Protein AF-A0A933IIB4-F1 (afdb_monomer)

pLDDT: mean 74.16, std 15.96, range [43.62, 94.81]

Mean predicted aligned error: 13.59 Å

Solvent-accessible surface area (backbone atoms only — not comparable to full-atom values): 7398 Å² total; per-residue (Å²): 136,92,83,89,85,86,82,79,90,65,78,84,77,81,70,75,68,77,77,69,81,77,77,74,89,88,69,86,73,44,77,49,60,80,72,50,48,71,99,80,39,48,73,71,84,98,60,88,82,67,68,47,79,51,82,82,72,59,94,83,50,94,65,76,81,86,76,86,88,85,85,79,89,74,71,85,87,56,69,73,90,72,69,76,87,88,82,84,85,80,82,76,70,80,80,128

Foldseek 3Di:
DDDDDDPPPDPPPPPPVPPPVDDDDPDDWDKDWQQADDPVRPDDPPDDIDMDIDDDDDPPHPDDDPDDDDDDDDDPPDDPVPDDDDDDDDPPPPDD

Secondary structure (DSSP, 8-state):
----------------------PPP-S--EEEE---BTTTTB--TT----EEEE----TT-SS------------TTS-GGG----------PPP-

Sequence (96 aa):
MFRESSESDFPIQDSTSYSGVGVTSCDPNDKAGHAGVGEKHWVLPDRSFPYIIYFENLGTATAAAQEIKITDQLDANLDWTSLEFKVVISILLPFV

Nearest PDB structures (foldseek):
  3jb9-assembly1_M  TM=2.366E-01  e=5.700E+00  Schizosaccharomyces pombe 972h-

Structure (mmCIF, N/CA/C/O backbone):
data_AF-A0A933IIB4-F1
#
_entry.id   AF-A0A933IIB4-F1
#
loop_
_atom_site.group_PDB
_atom_site.id
_atom_site.type_symbol
_atom_site.label_atom_id
_atom_site.label_alt_id
_atom_site.label_comp_id
_atom_site.label_asym_id
_atom_site.label_entity_id
_atom_site.label_seq_id
_atom_site.pdbx_PDB_ins_code
_atom_site.Cartn_x
_atom_site.Cartn_y
_atom_site.Cartn_z
_atom_site.occupancy
_atom_site.B_iso_or_equiv
_atom_site.auth_seq_id
_atom_site.auth_comp_id
_atom_site.auth_asym_id
_atom_site.auth_atom_id
_atom_site.pdbx_PDB_model_num
ATOM 1 N N . MET A 1 1 ? 32.846 2.610 61.666 1.00 45.78 1 MET A N 1
ATOM 2 C CA . MET A 1 1 ? 32.885 1.430 60.781 1.00 45.78 1 MET A CA 1
ATOM 3 C C . MET A 1 1 ? 31.470 0.877 60.727 1.00 45.78 1 MET A C 1
ATOM 5 O O . MET A 1 1 ? 30.863 0.777 61.782 1.00 45.78 1 MET A O 1
ATOM 9 N N . PHE A 1 2 ? 30.998 0.579 59.516 1.00 44.19 2 PHE A N 1
ATOM 10 C CA . PHE A 1 2 ? 29.700 0.005 59.128 1.00 44.19 2 PHE A CA 1
ATOM 11 C C . PHE A 1 2 ? 28.474 0.930 59.099 1.00 44.19 2 PHE A C 1
ATOM 13 O O . PHE A 1 2 ? 28.247 1.779 59.951 1.00 44.19 2 PHE A O 1
ATOM 20 N N . ARG A 1 3 ? 27.778 0.767 57.977 1.00 52.25 3 ARG A N 1
ATOM 21 C CA . ARG A 1 3 ? 26.732 1.548 57.330 1.00 52.25 3 ARG A CA 1
ATOM 22 C C . ARG A 1 3 ? 25.457 0.734 57.467 1.00 52.25 3 ARG A C 1
ATOM 24 O O . ARG A 1 3 ? 25.522 -0.466 57.230 1.00 52.25 3 ARG A O 1
ATOM 31 N N . GLU A 1 4 ? 24.324 1.384 57.677 1.00 51.56 4 GLU A N 1
ATOM 32 C CA . GLU A 1 4 ? 23.079 0.853 57.137 1.00 51.56 4 GLU A CA 1
ATOM 33 C C . GLU A 1 4 ? 22.207 2.000 56.642 1.00 51.56 4 GLU A C 1
ATOM 35 O O . GLU A 1 4 ? 22.011 3.017 57.298 1.00 51.56 4 GLU A O 1
ATOM 40 N N . SER A 1 5 ? 21.822 1.859 55.382 1.00 52.72 5 SER A N 1
ATOM 41 C CA . SER A 1 5 ? 21.129 2.818 54.544 1.00 52.72 5 SER A CA 1
ATOM 42 C C . SER A 1 5 ? 19.950 2.067 53.955 1.00 52.72 5 SER A C 1
ATOM 44 O O . SER A 1 5 ? 20.210 1.081 53.266 1.00 52.72 5 SER A O 1
ATOM 46 N N . SER A 1 6 ? 18.713 2.502 54.204 1.00 55.78 6 SER A N 1
ATOM 47 C CA . SER A 1 6 ? 17.591 2.440 53.245 1.00 55.78 6 SER A CA 1
ATOM 48 C C . SER A 1 6 ? 16.250 2.801 53.897 1.00 55.78 6 SER A C 1
ATOM 50 O O . SER A 1 6 ? 15.447 1.940 54.223 1.00 55.78 6 SER A O 1
ATOM 52 N N . GLU A 1 7 ? 15.959 4.094 53.994 1.00 55.25 7 GLU A N 1
ATOM 53 C CA . GLU A 1 7 ? 14.577 4.559 53.854 1.00 55.25 7 GLU A CA 1
ATOM 54 C C . GLU A 1 7 ? 14.534 5.322 52.536 1.00 55.25 7 GLU A C 1
ATOM 56 O O . GLU A 1 7 ? 15.018 6.446 52.413 1.00 55.25 7 GLU A O 1
ATOM 61 N N . SER A 1 8 ? 14.089 4.627 51.494 1.00 44.38 8 SER A N 1
ATOM 62 C CA . SER A 1 8 ? 13.879 5.214 50.183 1.00 44.38 8 SER A CA 1
ATOM 63 C C . SER A 1 8 ? 12.491 5.844 50.155 1.00 44.38 8 SER A C 1
ATOM 65 O O . SER A 1 8 ? 11.509 5.182 49.822 1.00 44.38 8 SER A O 1
ATOM 67 N N . ASP A 1 9 ? 12.429 7.117 50.533 1.00 57.84 9 ASP A N 1
ATOM 68 C CA . ASP A 1 9 ? 11.281 7.996 50.314 1.00 57.84 9 ASP A CA 1
ATOM 69 C C . ASP A 1 9 ? 11.214 8.347 48.817 1.00 57.84 9 ASP A C 1
ATOM 71 O O . ASP A 1 9 ? 11.670 9.399 48.367 1.00 57.84 9 ASP A O 1
ATOM 75 N N . PHE A 1 10 ? 10.760 7.389 48.005 1.00 58.84 10 PHE A N 1
ATOM 76 C CA . PHE A 1 10 ? 10.398 7.646 46.616 1.00 58.84 10 PHE A CA 1
ATOM 77 C C . PHE A 1 10 ? 8.883 7.863 46.550 1.00 58.84 10 PHE A C 1
ATOM 79 O O . PHE A 1 10 ? 8.132 7.041 47.082 1.00 58.84 10 PHE A O 1
ATOM 86 N N . PRO A 1 11 ? 8.419 8.958 45.919 1.00 43.62 11 PRO A N 1
ATOM 87 C CA . PRO A 1 11 ? 7.010 9.323 45.914 1.00 43.62 11 PRO A CA 1
ATOM 88 C C . PRO A 1 11 ? 6.174 8.212 45.280 1.00 43.62 11 PRO A C 1
ATOM 90 O O . PRO A 1 11 ? 6.620 7.559 44.333 1.00 43.62 11 PRO A O 1
ATOM 93 N N . ILE A 1 12 ? 4.962 8.021 45.815 1.00 51.22 12 ILE A N 1
ATOM 94 C CA . ILE A 1 12 ? 3.967 7.067 45.317 1.00 51.22 12 ILE A CA 1
ATOM 95 C C . ILE A 1 12 ? 3.868 7.233 43.803 1.00 51.22 12 ILE A C 1
ATOM 97 O O . ILE A 1 12 ? 3.360 8.242 43.313 1.00 51.22 12 ILE A O 1
ATOM 101 N N . GLN A 1 13 ? 4.381 6.249 43.060 1.00 46.06 13 GLN A N 1
ATOM 102 C CA . GLN A 1 13 ? 4.082 6.148 41.647 1.00 46.06 13 GLN A CA 1
ATOM 103 C C . GLN A 1 13 ? 2.609 5.789 41.561 1.00 46.06 13 GLN A C 1
ATOM 105 O O . GLN A 1 13 ? 2.238 4.625 41.713 1.00 46.06 13 GLN A O 1
ATOM 110 N N . ASP A 1 14 ? 1.778 6.806 41.345 1.00 46.03 14 ASP A N 1
ATOM 111 C CA . ASP A 1 14 ? 0.471 6.645 40.731 1.00 46.03 14 ASP A CA 1
ATOM 112 C C . ASP A 1 14 ? 0.694 6.017 39.354 1.00 46.03 14 ASP A C 1
ATOM 114 O O . 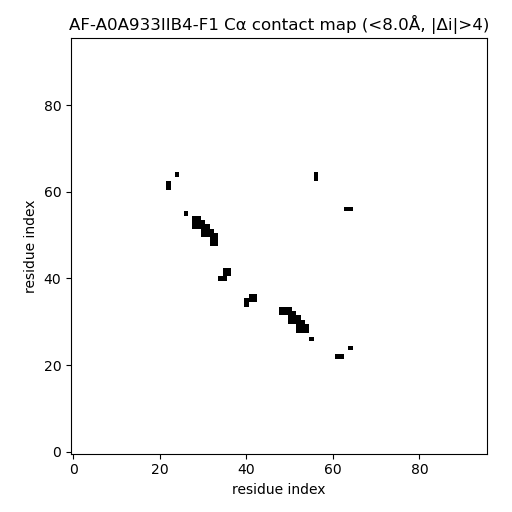ASP A 1 14 ? 0.777 6.668 38.318 1.00 46.03 14 ASP A O 1
ATOM 118 N N . SER A 1 15 ? 0.878 4.702 39.377 1.00 54.06 15 SER A N 1
ATOM 119 C CA . SER A 1 15 ? 0.671 3.842 38.237 1.00 54.06 15 SER A CA 1
ATOM 120 C C . SER A 1 15 ? -0.825 3.583 38.190 1.00 54.06 15 SER A C 1
ATOM 122 O O . SER A 1 15 ? -1.280 2.447 38.345 1.00 54.06 15 SER A O 1
ATOM 124 N N . THR A 1 16 ? -1.608 4.628 37.927 1.00 46.19 16 THR A N 1
ATOM 125 C CA . THR A 1 16 ? -2.762 4.467 37.055 1.00 46.19 16 THR A CA 1
ATOM 126 C C . THR A 1 16 ? -2.182 3.953 35.747 1.00 46.19 16 THR A C 1
ATOM 128 O O . THR A 1 16 ? -1.858 4.679 34.814 1.00 46.19 16 THR A O 1
ATOM 131 N N . SER A 1 17 ? -1.964 2.638 35.722 1.00 48.72 17 SER A N 1
ATOM 132 C CA . SER A 1 17 ? -1.918 1.869 34.505 1.00 48.72 17 SER A CA 1
ATOM 133 C C . SER A 1 17 ? -3.211 2.245 33.816 1.00 48.72 17 SER A C 1
ATOM 135 O O . SER A 1 17 ? -4.296 1.790 34.181 1.00 48.72 17 SER A O 1
ATOM 137 N N . TYR A 1 18 ? -3.116 3.177 32.874 1.00 47.59 18 TYR A N 1
ATOM 138 C CA . TYR A 1 18 ? -4.152 3.341 31.892 1.00 47.59 18 TYR A CA 1
ATOM 139 C C . TYR A 1 18 ? -4.126 2.028 31.120 1.00 47.59 18 TYR A C 1
ATOM 141 O O . TYR A 1 18 ? -3.420 1.868 30.128 1.00 47.59 18 TYR A O 1
ATOM 149 N N . SER A 1 19 ? -4.836 1.041 31.665 1.00 51.28 19 SER A N 1
ATOM 150 C CA . SER A 1 19 ? -5.236 -0.180 30.998 1.00 51.28 19 SER A CA 1
ATOM 151 C C . SER A 1 19 ? -6.270 0.248 29.965 1.00 51.28 19 SER A C 1
ATOM 153 O O . SER A 1 19 ? -7.461 -0.032 30.068 1.00 51.28 19 SER A O 1
ATOM 155 N N . GLY A 1 20 ? -5.817 1.037 28.992 1.00 59.31 20 GLY A N 1
ATOM 156 C CA . GLY A 1 20 ? -6.484 1.127 27.720 1.00 59.31 20 GLY A CA 1
ATOM 157 C C . GLY A 1 20 ? -6.330 -0.259 27.135 1.00 59.31 20 GLY A C 1
ATOM 158 O O . GLY A 1 20 ? -5.253 -0.614 26.660 1.00 59.31 20 GLY A O 1
ATOM 159 N N . VAL A 1 21 ? -7.373 -1.075 27.252 1.00 63.59 21 VAL A N 1
ATOM 160 C CA . VAL A 1 21 ? -7.473 -2.315 26.492 1.00 63.59 21 VAL A CA 1
ATOM 161 C C . VAL A 1 21 ? -7.510 -1.886 25.027 1.00 63.59 21 VAL A C 1
ATOM 163 O O . VAL A 1 21 ? -8.561 -1.541 24.494 1.00 63.59 21 VAL A O 1
ATOM 166 N N . GLY A 1 22 ? -6.332 -1.795 24.409 1.00 59.03 22 GLY A N 1
ATOM 167 C CA . GLY A 1 22 ? -6.197 -1.529 22.989 1.00 59.03 22 GLY A CA 1
ATOM 168 C C . GLY A 1 22 ? -6.797 -2.710 22.245 1.00 59.03 22 GLY A C 1
ATOM 169 O O . GLY A 1 22 ? -6.297 -3.828 22.354 1.00 59.03 22 GLY A O 1
ATOM 170 N N . VAL A 1 23 ? -7.894 -2.477 21.533 1.00 70.88 23 VAL A N 1
ATOM 171 C CA . VAL A 1 23 ? -8.440 -3.466 20.604 1.00 70.88 23 VAL A CA 1
ATOM 172 C C . VAL A 1 23 ? -7.684 -3.364 19.284 1.00 70.88 23 VAL A C 1
ATOM 174 O O . VAL A 1 23 ? -7.328 -2.272 18.842 1.00 70.88 23 VAL A O 1
ATOM 177 N N . THR A 1 24 ? -7.385 -4.506 18.673 1.00 73.00 24 THR A N 1
ATOM 178 C CA . THR A 1 24 ? -6.755 -4.554 17.350 1.00 73.00 24 THR A CA 1
ATOM 179 C C . THR A 1 24 ? -7.803 -4.358 16.259 1.00 73.00 24 THR A C 1
ATOM 181 O O . THR A 1 24 ? -8.970 -4.682 16.468 1.00 73.00 24 THR A O 1
ATOM 184 N N . SER A 1 25 ? -7.387 -3.876 15.084 1.00 69.00 25 SER A N 1
ATOM 185 C CA . SER A 1 25 ? -8.260 -3.886 13.903 1.00 69.00 25 SER A CA 1
ATOM 186 C C . SER A 1 25 ? -8.712 -5.320 13.596 1.00 69.00 25 SER A C 1
ATOM 188 O O . SER A 1 25 ? -7.898 -6.247 13.649 1.00 69.00 25 SER A O 1
ATOM 190 N N . CYS A 1 26 ? -10.002 -5.492 13.306 1.00 66.12 26 CYS A N 1
ATOM 191 C CA . CYS A 1 26 ? -10.617 -6.780 12.977 1.00 66.12 26 CYS A CA 1
ATOM 192 C C . CYS A 1 26 ? -10.895 -6.944 11.472 1.00 66.12 26 CYS A C 1
ATOM 194 O O . CYS A 1 26 ? -11.349 -8.013 11.065 1.00 66.12 26 CYS A O 1
ATOM 196 N N . ASP A 1 27 ? -10.633 -5.918 10.658 1.00 61.03 27 ASP A N 1
ATOM 197 C CA . ASP A 1 27 ? -10.972 -5.907 9.235 1.00 61.03 27 ASP A CA 1
ATOM 198 C C . ASP A 1 27 ? -9.834 -6.446 8.357 1.00 61.03 27 ASP A C 1
ATOM 200 O O . ASP A 1 27 ? -8.653 -6.180 8.624 1.00 61.03 27 ASP A O 1
ATOM 204 N N . PRO A 1 28 ? -10.143 -7.171 7.264 1.00 62.03 28 PRO A N 1
ATOM 205 C CA . PRO A 1 28 ? -9.172 -7.366 6.204 1.00 62.03 28 PRO A CA 1
ATOM 206 C C . PRO A 1 28 ? -8.927 -6.007 5.534 1.00 62.03 28 PRO A C 1
ATOM 208 O O . PRO A 1 28 ? -9.727 -5.552 4.723 1.00 62.03 28 PRO A O 1
ATOM 211 N N . ASN A 1 29 ? -7.825 -5.344 5.893 1.00 73.44 29 ASN A N 1
ATOM 212 C CA . ASN A 1 29 ? -7.356 -4.153 5.180 1.00 73.44 29 ASN A CA 1
ATOM 213 C C . ASN A 1 29 ? -7.257 -4.470 3.677 1.00 73.44 29 ASN A C 1
ATOM 215 O O . ASN A 1 29 ? -6.691 -5.506 3.314 1.00 73.44 29 ASN A O 1
ATOM 219 N N . ASP A 1 30 ? -7.758 -3.582 2.817 1.00 84.44 30 ASP A N 1
ATOM 220 C CA . ASP A 1 30 ? -7.759 -3.798 1.366 1.00 84.44 30 ASP A CA 1
ATOM 221 C C . ASP A 1 30 ? -6.769 -2.867 0.652 1.00 84.44 30 ASP A C 1
ATOM 223 O O . ASP A 1 30 ? -6.593 -1.700 1.017 1.00 84.44 30 ASP A O 1
ATOM 227 N N . LYS A 1 31 ? -6.114 -3.397 -0.385 1.00 86.56 31 LYS A N 1
ATOM 228 C CA . LYS A 1 31 ? -5.181 -2.677 -1.258 1.00 86.56 31 LYS A CA 1
ATOM 229 C C . LYS A 1 31 ? -5.619 -2.875 -2.701 1.00 86.56 31 LYS A C 1
ATOM 231 O O . LYS A 1 31 ? -5.434 -3.943 -3.279 1.00 86.56 31 LYS A O 1
ATOM 236 N N . ALA A 1 32 ? -6.100 -1.803 -3.319 1.00 87.56 32 ALA A N 1
ATOM 237 C CA . ALA A 1 32 ? -6.409 -1.777 -4.742 1.00 87.56 32 ALA A CA 1
ATOM 238 C C . ALA A 1 32 ? -5.272 -1.124 -5.534 1.00 87.56 32 ALA A C 1
ATOM 240 O O . ALA A 1 32 ? -4.664 -0.150 -5.091 1.00 87.56 32 ALA A O 1
ATOM 241 N N . GLY A 1 33 ? -4.997 -1.637 -6.731 1.00 86.19 33 GLY A N 1
ATOM 242 C CA . GLY A 1 33 ? -3.974 -1.109 -7.631 1.00 86.19 33 GLY A CA 1
ATOM 243 C C . GLY A 1 33 ? -4.289 -1.403 -9.091 1.00 86.19 33 GLY A C 1
ATOM 244 O O . GLY A 1 33 ? -5.343 -1.949 -9.422 1.00 86.19 33 GLY A O 1
ATOM 245 N N . HIS A 1 34 ? -3.366 -1.050 -9.982 1.00 82.50 34 HIS A N 1
ATOM 246 C CA . HIS A 1 34 ? -3.494 -1.409 -11.390 1.00 82.50 34 HIS A CA 1
ATOM 247 C C . HIS A 1 34 ? -3.520 -2.928 -11.577 1.00 82.50 34 HIS A C 1
ATOM 249 O O . HIS A 1 34 ? -2.610 -3.632 -11.151 1.00 82.50 34 HIS A O 1
ATOM 255 N N . ALA A 1 35 ? -4.526 -3.414 -12.304 1.00 79.81 35 ALA A N 1
ATOM 256 C CA . ALA A 1 35 ? -4.667 -4.830 -12.621 1.00 79.81 35 ALA A CA 1
ATOM 257 C C . ALA A 1 35 ? -3.598 -5.353 -13.602 1.00 79.81 35 ALA A C 1
ATOM 259 O O . ALA A 1 35 ? -3.488 -6.557 -13.773 1.00 79.81 35 ALA A O 1
ATOM 260 N N . GLY A 1 36 ? -2.822 -4.491 -14.268 1.00 85.19 36 GLY A N 1
ATOM 261 C CA . GLY A 1 36 ? -1.883 -4.911 -15.315 1.00 85.19 36 GLY A CA 1
ATOM 262 C C . GLY A 1 36 ? -2.573 -5.564 -16.525 1.00 85.19 36 GLY A C 1
ATOM 263 O O . GLY A 1 36 ? -3.789 -5.477 -16.694 1.00 85.19 36 GLY A O 1
ATOM 264 N N . VAL A 1 37 ? -1.788 -6.190 -17.405 1.00 86.81 37 VAL A N 1
ATOM 265 C CA . VAL A 1 37 ? -2.244 -6.807 -18.661 1.00 86.81 37 VAL A CA 1
ATOM 266 C C . VAL A 1 37 ? -1.946 -8.308 -18.671 1.00 86.81 37 VAL A C 1
ATOM 268 O O . VAL A 1 37 ? -0.813 -8.737 -18.433 1.00 86.81 37 VAL A O 1
ATOM 271 N N . GLY A 1 38 ? -2.960 -9.105 -19.022 1.00 88.69 38 GLY A N 1
ATOM 272 C CA . GLY A 1 38 ? -2.881 -10.567 -19.090 1.00 88.69 38 GLY A CA 1
ATOM 273 C C . GLY A 1 38 ? -2.786 -11.241 -17.717 1.00 88.69 38 GLY A C 1
ATOM 274 O O . GLY A 1 38 ? -2.789 -10.583 -16.684 1.00 88.69 38 GLY A O 1
ATOM 275 N N . GLU A 1 39 ? -2.663 -12.570 -17.707 1.00 90.31 39 GLU A N 1
ATOM 276 C CA . GLU A 1 39 ? -2.633 -13.386 -16.474 1.00 90.31 39 GLU A CA 1
ATOM 277 C C . GLU A 1 39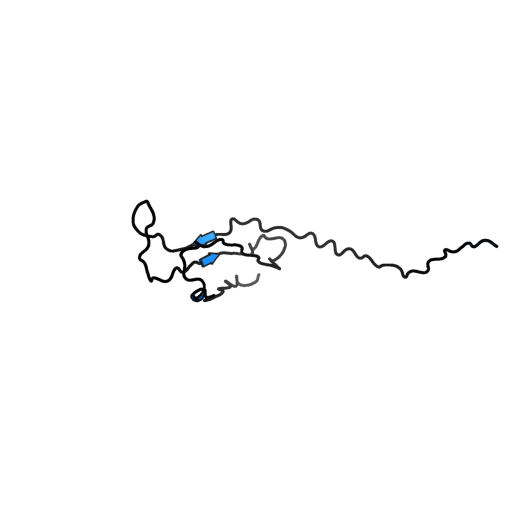 ? -1.452 -13.074 -15.546 1.00 90.31 39 GLU A C 1
ATOM 279 O O . GLU A 1 39 ? -1.484 -13.372 -14.358 1.00 90.31 39 GLU A O 1
ATOM 284 N N . LYS A 1 40 ? -0.386 -12.484 -16.092 1.00 88.44 40 LYS A N 1
ATOM 285 C CA . LYS A 1 40 ? 0.819 -12.113 -15.341 1.00 88.44 40 LYS A CA 1
ATOM 286 C C . LYS A 1 40 ? 0.789 -10.676 -14.827 1.00 88.44 40 LYS A C 1
ATOM 288 O O . LYS A 1 40 ? 1.776 -10.243 -14.245 1.00 88.44 40 LYS A O 1
ATOM 293 N N . HIS A 1 41 ? -0.303 -9.943 -15.063 1.00 86.44 41 HIS A N 1
ATOM 294 C CA . HIS A 1 41 ? -0.467 -8.562 -14.612 1.00 86.44 41 HIS A CA 1
ATOM 295 C C . HIS A 1 41 ? 0.679 -7.640 -15.070 1.00 86.44 41 HIS A C 1
ATOM 297 O O . HIS A 1 41 ? 1.168 -6.802 -14.315 1.00 86.44 41 HIS A O 1
ATOM 303 N N . TRP A 1 42 ? 1.120 -7.779 -16.326 1.00 86.31 42 TRP A N 1
ATOM 304 C CA . TRP A 1 42 ? 2.216 -6.968 -16.858 1.00 86.31 42 TRP A CA 1
ATOM 305 C C . TRP A 1 42 ? 1.857 -5.488 -16.874 1.00 86.31 42 TRP A C 1
ATOM 307 O O . TRP A 1 42 ? 0.751 -5.103 -17.254 1.00 86.31 42 TRP A O 1
ATOM 317 N N . VAL A 1 43 ? 2.824 -4.651 -16.531 1.00 86.88 43 VAL A N 1
ATOM 318 C CA . VAL A 1 43 ? 2.671 -3.201 -16.554 1.00 86.88 43 VAL A CA 1
ATOM 319 C C . VAL A 1 43 ? 3.587 -2.579 -17.594 1.00 86.88 43 VAL A C 1
ATOM 321 O O . VAL A 1 43 ? 4.657 -3.104 -17.897 1.00 86.88 43 VAL A O 1
ATOM 324 N N . LEU A 1 44 ? 3.148 -1.459 -18.166 1.00 85.31 44 LEU A N 1
ATOM 325 C CA . LEU A 1 44 ? 3.986 -0.682 -19.069 1.00 85.31 44 LEU A CA 1
ATOM 326 C C . LEU A 1 44 ? 5.046 0.088 -18.266 1.00 85.31 44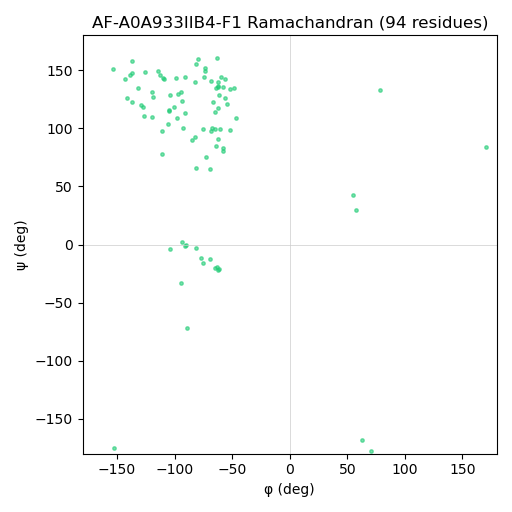 LEU A C 1
ATOM 328 O O . LEU A 1 44 ? 4.726 0.579 -17.179 1.00 85.31 44 LEU A O 1
ATOM 332 N N . PRO A 1 45 ? 6.268 0.236 -18.805 1.00 83.12 45 PRO A N 1
ATOM 333 C CA . PRO A 1 45 ? 7.275 1.108 -18.213 1.00 83.12 45 PRO A CA 1
ATOM 334 C C . PRO A 1 45 ? 6.808 2.572 -18.232 1.00 83.12 45 PRO A C 1
ATOM 336 O O . PRO A 1 45 ? 5.908 2.940 -18.994 1.00 83.12 45 PRO A O 1
ATOM 339 N N . ASP A 1 46 ? 7.425 3.397 -17.386 1.00 84.44 46 ASP A N 1
ATOM 340 C CA . ASP A 1 46 ? 7.226 4.854 -17.330 1.00 84.44 46 ASP A CA 1
ATOM 341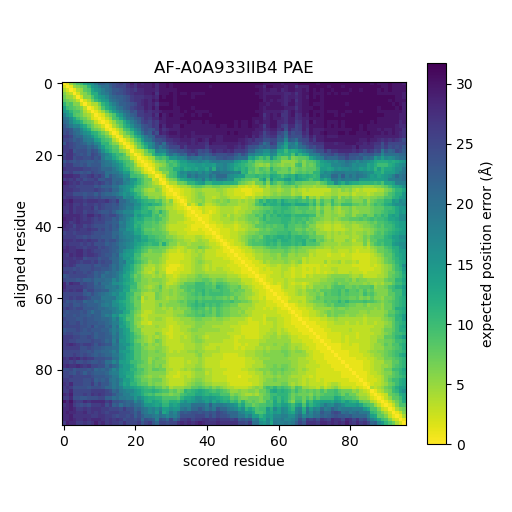 C C . ASP A 1 46 ? 5.773 5.295 -17.076 1.00 84.44 46 ASP A C 1
ATOM 343 O O . ASP A 1 46 ? 5.314 6.352 -17.519 1.00 84.44 46 ASP A O 1
ATOM 347 N N . ARG A 1 47 ? 5.013 4.468 -16.353 1.00 85.25 47 ARG A N 1
ATOM 348 C CA . ARG A 1 47 ? 3.658 4.784 -15.897 1.00 85.25 47 ARG A CA 1
ATOM 349 C C . ARG A 1 47 ? 3.624 4.914 -14.384 1.00 85.25 47 ARG A C 1
ATOM 351 O O . ARG A 1 47 ? 4.305 4.190 -13.670 1.00 85.25 47 ARG A O 1
ATOM 358 N N . SER A 1 48 ? 2.782 5.817 -13.891 1.00 87.50 48 SER A N 1
ATOM 359 C CA . SER A 1 48 ? 2.491 5.895 -12.462 1.00 87.50 48 SER A CA 1
ATOM 360 C C . SER A 1 48 ? 1.708 4.662 -12.009 1.00 87.50 48 SER A C 1
ATOM 362 O O . SER A 1 48 ? 0.775 4.222 -12.688 1.00 87.50 48 SER A O 1
ATOM 364 N N . PHE A 1 49 ? 2.040 4.168 -10.819 1.00 89.44 49 PHE A N 1
ATOM 365 C CA . PHE A 1 49 ? 1.377 3.045 -10.160 1.00 89.44 49 PHE A CA 1
ATOM 366 C C . PHE A 1 49 ? 0.595 3.528 -8.931 1.00 89.44 49 PHE A C 1
ATOM 368 O O . PHE A 1 49 ? 1.082 3.402 -7.811 1.00 89.44 49 PHE A O 1
ATOM 375 N 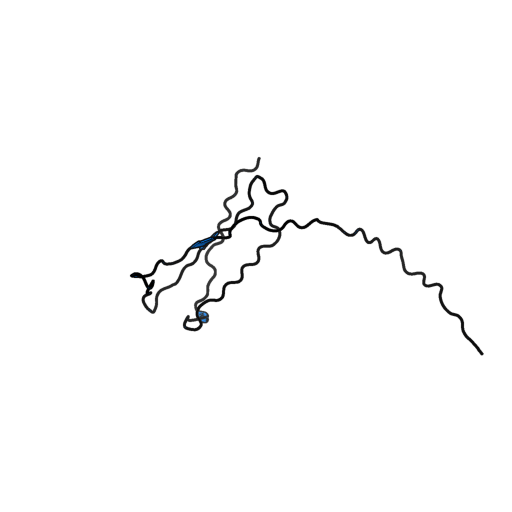N . PRO A 1 50 ? -0.592 4.137 -9.109 1.00 89.06 50 PRO A N 1
ATOM 376 C CA . PRO A 1 50 ? -1.481 4.448 -8.005 1.00 89.06 50 PRO A CA 1
ATOM 377 C C . PRO A 1 50 ? -1.940 3.170 -7.302 1.00 89.06 50 PRO A C 1
ATOM 379 O O . PRO A 1 50 ? -2.361 2.203 -7.942 1.00 89.06 50 PRO A O 1
ATOM 382 N N . TYR A 1 51 ? -1.920 3.233 -5.976 1.00 87.75 51 TYR A N 1
ATOM 383 C CA . TYR A 1 51 ? -2.554 2.269 -5.092 1.00 87.75 51 TYR A CA 1
ATOM 384 C C . TYR A 1 51 ? -3.482 3.014 -4.138 1.00 87.75 51 TYR A C 1
ATOM 386 O O . TYR A 1 51 ? -3.220 4.164 -3.779 1.00 87.75 51 TYR A O 1
ATOM 394 N N . ILE A 1 52 ? -4.563 2.356 -3.736 1.00 88.56 52 ILE A N 1
ATOM 395 C CA . ILE A 1 52 ? -5.487 2.843 -2.716 1.00 88.56 52 ILE A CA 1
ATOM 396 C C . ILE A 1 52 ? -5.464 1.831 -1.581 1.00 88.56 52 ILE A C 1
ATOM 398 O O . ILE A 1 52 ? -5.658 0.640 -1.817 1.00 88.56 52 ILE A O 1
ATOM 402 N N . ILE A 1 53 ? -5.214 2.317 -0.369 1.00 86.94 53 ILE A N 1
ATOM 403 C CA . ILE A 1 53 ? -5.342 1.531 0.855 1.00 86.94 53 ILE A CA 1
ATOM 404 C C . ILE A 1 53 ? -6.668 1.916 1.499 1.00 86.94 53 ILE A C 1
ATOM 406 O O . ILE A 1 53 ? -6.865 3.084 1.843 1.00 86.94 53 ILE A O 1
ATOM 410 N N . TYR A 1 54 ? -7.565 0.946 1.641 1.00 85.38 54 TYR A N 1
ATOM 411 C CA . TYR A 1 54 ? -8.832 1.127 2.336 1.00 85.38 54 TYR A CA 1
ATOM 412 C C . TYR A 1 54 ? -8.687 0.684 3.789 1.00 85.38 54 TYR A C 1
ATOM 414 O O . TYR A 1 54 ? -8.192 -0.405 4.080 1.00 85.38 54 TYR A O 1
ATOM 422 N N . PHE A 1 55 ? -9.137 1.547 4.691 1.00 81.94 55 PHE A N 1
ATOM 423 C CA . PHE A 1 55 ? -9.274 1.271 6.113 1.00 81.94 55 PHE A CA 1
ATOM 424 C C . PHE A 1 55 ? -10.589 1.884 6.587 1.00 81.94 55 PHE A C 1
ATOM 426 O O . PHE A 1 55 ? -10.992 2.945 6.104 1.00 81.94 55 PHE A O 1
ATOM 433 N N . GLU A 1 56 ? -11.249 1.235 7.538 1.00 76.25 56 GLU A N 1
ATOM 434 C CA . GLU A 1 56 ? -12.481 1.747 8.120 1.00 76.25 56 GLU A CA 1
ATOM 435 C C . GLU A 1 56 ? -12.502 1.574 9.634 1.00 76.25 56 GLU A C 1
ATOM 437 O O . GLU A 1 56 ? -11.783 0.759 10.209 1.00 76.25 56 GLU A O 1
ATOM 442 N N . ASN A 1 57 ? -13.326 2.392 10.282 1.00 77.75 57 ASN A N 1
ATOM 443 C CA . ASN A 1 57 ? -13.737 2.157 11.651 1.00 77.75 57 ASN A CA 1
ATOM 444 C C . ASN A 1 57 ? -15.181 1.664 11.590 1.00 77.75 57 ASN A C 1
ATOM 446 O O . ASN A 1 57 ? -16.085 2.464 11.336 1.00 77.75 57 ASN A O 1
ATOM 450 N N . LEU A 1 58 ? -15.393 0.359 11.767 1.00 76.75 58 LEU A N 1
ATOM 451 C CA . LEU A 1 58 ? -16.739 -0.206 11.753 1.00 76.75 58 LEU A CA 1
ATOM 452 C C . LEU A 1 58 ? -17.622 0.494 12.789 1.00 76.75 58 LEU A C 1
ATOM 454 O O . LEU A 1 58 ? -17.201 0.752 13.914 1.00 76.75 58 LEU A O 1
ATOM 458 N N . GLY A 1 59 ? -18.896 0.717 12.460 1.00 77.69 59 GLY A N 1
ATOM 459 C CA . GLY A 1 59 ? -19.857 1.274 13.422 1.00 77.69 59 GLY A CA 1
ATOM 460 C C . GLY A 1 59 ? -20.063 0.392 14.663 1.00 77.69 59 GLY A C 1
ATOM 461 O O . GLY A 1 59 ? -20.494 0.875 15.705 1.00 77.69 59 GLY A O 1
ATOM 462 N N . THR A 1 60 ? -19.735 -0.899 14.567 1.00 79.44 60 THR A N 1
ATOM 463 C CA . THR A 1 60 ? -19.754 -1.860 15.679 1.00 79.44 60 THR A CA 1
ATOM 464 C C . THR A 1 60 ? -18.423 -1.956 16.426 1.00 79.44 60 THR A C 1
ATOM 466 O O . THR A 1 60 ? -18.316 -2.752 17.359 1.00 79.44 60 THR A O 1
ATOM 469 N N . ALA A 1 61 ? -17.392 -1.214 16.012 1.00 79.00 61 ALA A N 1
ATOM 470 C CA . ALA A 1 61 ? -16.103 -1.229 16.683 1.00 79.00 61 ALA A CA 1
ATOM 471 C C . ALA A 1 61 ? -16.246 -0.689 18.111 1.00 79.00 61 ALA A C 1
ATOM 473 O O . ALA A 1 61 ? -16.873 0.340 18.360 1.00 79.00 61 ALA A O 1
ATOM 474 N N . THR A 1 62 ? -15.637 -1.381 19.072 1.00 81.62 62 THR A N 1
ATOM 475 C CA . THR A 1 62 ? -15.683 -0.989 20.489 1.00 81.62 62 THR A CA 1
ATOM 476 C C . THR A 1 62 ? -14.750 0.179 20.812 1.00 81.62 62 THR A C 1
ATOM 478 O O . THR A 1 62 ? -14.822 0.732 21.906 1.00 81.62 62 THR A O 1
ATOM 481 N N . ALA A 1 63 ? -13.861 0.543 19.883 1.00 80.19 63 ALA A N 1
ATOM 482 C CA . ALA A 1 63 ? -13.011 1.723 19.953 1.00 80.19 63 ALA A CA 1
ATOM 483 C C . ALA A 1 63 ? -12.629 2.185 18.541 1.00 80.19 63 ALA A C 1
ATOM 485 O O . ALA A 1 63 ? -12.513 1.368 17.630 1.00 80.19 63 ALA A O 1
ATOM 486 N N . ALA A 1 64 ? -12.390 3.487 18.378 1.00 80.50 64 ALA A N 1
ATOM 487 C CA . ALA A 1 64 ? -11.884 4.037 17.127 1.00 80.50 64 ALA A CA 1
ATOM 488 C C . ALA A 1 64 ? -10.403 3.703 16.904 1.00 80.50 64 ALA A C 1
ATOM 490 O O . ALA A 1 64 ? -9.626 3.636 17.860 1.00 80.50 64 ALA A O 1
ATOM 491 N N . ALA A 1 65 ? -10.001 3.571 15.636 1.00 79.88 65 ALA A N 1
ATOM 492 C CA . ALA A 1 65 ? -8.595 3.486 15.259 1.00 79.88 65 ALA A CA 1
ATOM 493 C C . ALA A 1 65 ? -7.865 4.784 15.648 1.00 79.88 65 ALA A C 1
ATOM 495 O O . ALA A 1 65 ? -8.199 5.864 15.161 1.00 79.88 65 ALA A O 1
ATOM 496 N N . GLN A 1 66 ? -6.883 4.675 16.544 1.00 82.56 66 GLN A N 1
ATOM 497 C CA . GLN A 1 66 ? -6.090 5.817 17.025 1.00 82.56 66 GLN A CA 1
ATOM 498 C C . GLN A 1 66 ? -4.791 5.993 16.234 1.00 82.56 66 GLN A C 1
ATOM 500 O O . GLN A 1 66 ? -4.339 7.112 16.013 1.00 82.56 66 GLN A O 1
ATOM 505 N N . GLU A 1 67 ? -4.207 4.883 15.786 1.00 83.62 67 GLU A N 1
ATOM 506 C CA . GLU A 1 67 ? -3.008 4.845 14.961 1.00 83.62 67 GLU A CA 1
ATOM 507 C C . GLU A 1 67 ? -3.253 3.900 13.785 1.00 83.62 67 GLU A C 1
ATOM 509 O O . GLU A 1 67 ? -3.773 2.796 13.958 1.00 83.62 67 GLU A O 1
ATOM 514 N N . ILE A 1 68 ? -2.865 4.338 12.587 1.00 81.31 68 ILE A N 1
ATOM 515 C CA . ILE A 1 68 ? -2.923 3.525 11.375 1.00 81.31 68 ILE A CA 1
ATOM 516 C C . ILE A 1 68 ? -1.505 3.389 10.845 1.00 81.31 68 ILE A C 1
ATOM 518 O O . ILE A 1 68 ? -0.916 4.343 10.335 1.00 81.31 68 ILE A O 1
ATOM 522 N N . LYS A 1 69 ? -0.958 2.178 10.964 1.00 85.69 69 LYS A N 1
ATOM 523 C CA . LYS A 1 69 ? 0.365 1.835 10.452 1.00 85.69 69 LYS A CA 1
ATOM 524 C C . LYS A 1 69 ? 0.231 1.000 9.186 1.00 85.69 69 LYS A C 1
ATOM 526 O O . LYS A 1 69 ? -0.219 -0.140 9.234 1.00 85.69 69 LYS A O 1
ATOM 531 N N . ILE A 1 70 ? 0.681 1.560 8.066 1.00 84.50 70 ILE A N 1
ATOM 532 C CA . ILE A 1 70 ? 0.737 0.874 6.772 1.00 84.50 70 ILE A CA 1
ATOM 533 C C . ILE A 1 70 ? 2.192 0.493 6.504 1.00 84.50 70 ILE A C 1
ATOM 535 O O . ILE A 1 70 ? 3.095 1.319 6.620 1.00 84.50 70 ILE A O 1
ATOM 539 N N . THR A 1 71 ? 2.440 -0.774 6.182 1.00 88.56 71 THR A N 1
ATOM 540 C CA . THR A 1 71 ? 3.757 -1.266 5.761 1.00 88.56 71 THR A CA 1
ATOM 541 C C . THR A 1 71 ? 3.583 -2.006 4.446 1.00 88.56 71 THR 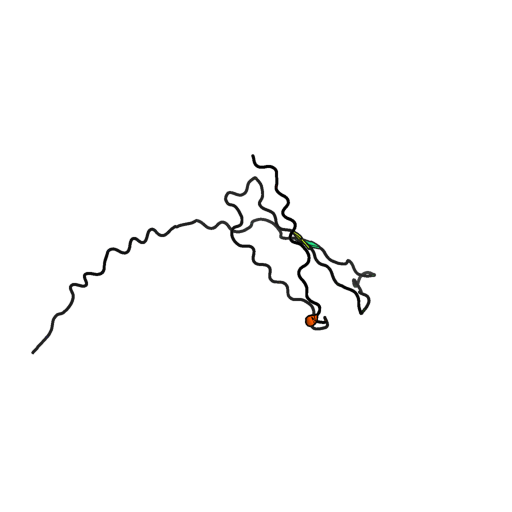A C 1
ATOM 543 O O . THR A 1 71 ? 2.849 -2.987 4.386 1.00 88.56 71 THR A O 1
ATOM 546 N N . ASP A 1 72 ? 4.241 -1.515 3.400 1.00 86.31 72 ASP A N 1
ATOM 547 C CA . ASP A 1 72 ? 4.12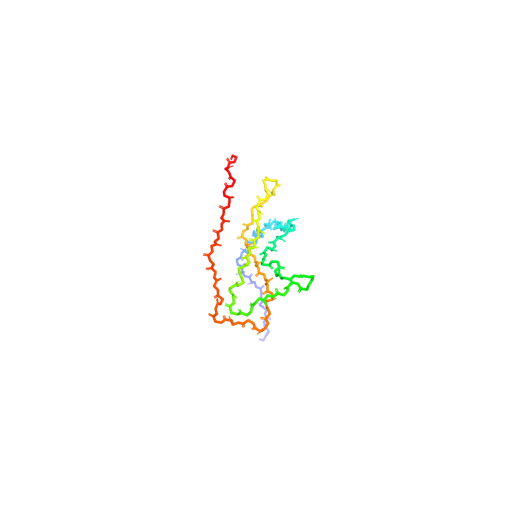8 -2.031 2.040 1.00 86.31 72 ASP A CA 1
ATOM 548 C C . ASP A 1 72 ? 5.520 -2.099 1.412 1.00 86.31 72 ASP A C 1
ATOM 550 O O . ASP A 1 72 ? 6.237 -1.097 1.357 1.00 86.31 72 ASP A O 1
ATOM 554 N N . GLN A 1 73 ? 5.920 -3.292 0.977 1.00 90.31 73 GLN A N 1
ATOM 555 C CA . GLN A 1 73 ? 7.195 -3.499 0.307 1.00 90.31 73 GLN A CA 1
ATOM 556 C C . GLN A 1 73 ? 6.976 -3.382 -1.200 1.00 90.31 73 GLN A C 1
ATOM 558 O O . GLN A 1 73 ? 6.518 -4.324 -1.844 1.00 90.31 73 GLN A O 1
ATOM 563 N N . LEU A 1 74 ? 7.317 -2.223 -1.761 1.00 88.56 74 LEU A N 1
ATOM 564 C CA . LEU A 1 74 ? 7.250 -2.011 -3.206 1.00 88.56 74 LEU A CA 1
ATOM 565 C C . LEU A 1 74 ? 8.472 -2.615 -3.918 1.00 88.56 74 LEU A C 1
ATOM 567 O O . LEU A 1 74 ? 9.509 -2.877 -3.296 1.00 88.56 74 LEU A O 1
ATOM 571 N N . ASP A 1 75 ? 8.316 -2.850 -5.223 1.00 88.31 75 ASP A N 1
ATOM 572 C CA . ASP A 1 75 ? 9.338 -3.444 -6.086 1.00 88.31 75 ASP A CA 1
ATOM 573 C C . ASP A 1 75 ? 10.589 -2.555 -6.156 1.00 88.31 75 ASP A C 1
ATOM 575 O O . ASP A 1 75 ? 10.503 -1.336 -6.316 1.00 88.31 75 ASP A O 1
ATOM 579 N N . ALA A 1 76 ? 11.766 -3.173 -6.052 1.00 93.31 76 ALA A N 1
ATOM 580 C CA . ALA A 1 76 ? 13.045 -2.472 -6.064 1.00 93.31 76 ALA A CA 1
ATOM 581 C C . ALA A 1 76 ? 13.356 -1.778 -7.403 1.00 93.31 76 ALA A C 1
ATOM 583 O O . ALA A 1 76 ? 14.178 -0.865 -7.423 1.00 93.31 76 ALA A O 1
ATOM 584 N N . ASN A 1 77 ? 12.708 -2.191 -8.497 1.00 90.06 77 ASN A N 1
ATOM 585 C CA . ASN A 1 77 ? 12.892 -1.634 -9.837 1.00 90.06 77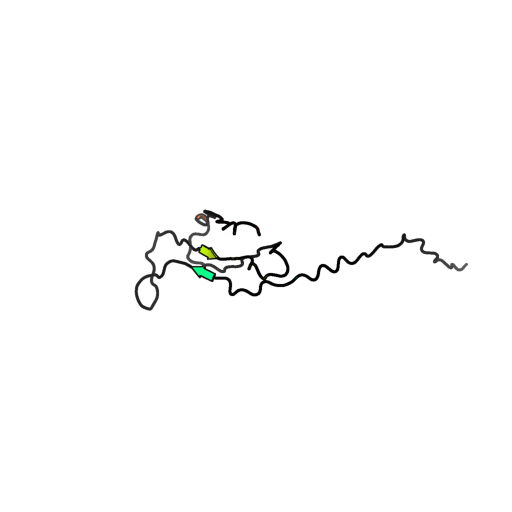 ASN A CA 1
ATOM 586 C C . ASN A 1 77 ? 12.100 -0.337 -10.079 1.00 90.06 77 ASN A C 1
ATOM 588 O O . ASN A 1 77 ? 12.196 0.235 -11.165 1.00 90.06 77 ASN A O 1
ATOM 592 N N . LEU A 1 78 ? 11.295 0.121 -9.115 1.00 90.31 78 LEU A N 1
ATOM 593 C CA . LEU A 1 78 ? 10.607 1.407 -9.208 1.00 90.31 78 LEU A CA 1
ATOM 594 C C . LEU A 1 78 ? 11.579 2.576 -9.010 1.00 90.31 78 LEU A C 1
ATOM 596 O O . LEU A 1 78 ? 12.565 2.482 -8.278 1.00 90.31 78 LEU A O 1
ATOM 600 N N . ASP A 1 79 ? 11.253 3.718 -9.614 1.00 91.56 79 ASP A N 1
ATOM 601 C CA . ASP A 1 79 ? 11.913 4.977 -9.284 1.00 91.56 79 ASP A CA 1
ATOM 602 C C . ASP A 1 79 ? 11.392 5.501 -7.939 1.00 91.56 79 ASP A C 1
ATOM 604 O O . ASP A 1 79 ? 10.332 6.126 -7.852 1.00 91.56 79 ASP A O 1
ATOM 608 N N . TRP A 1 80 ? 12.160 5.260 -6.880 1.00 92.62 80 TRP A N 1
ATOM 609 C CA . TRP A 1 80 ? 11.835 5.686 -5.519 1.00 92.62 80 TRP A CA 1
ATOM 610 C C . TRP A 1 80 ? 11.772 7.205 -5.338 1.00 92.62 80 TRP A C 1
ATOM 612 O O . TRP A 1 80 ? 11.150 7.669 -4.384 1.00 92.62 80 TRP A O 1
ATOM 622 N N . THR A 1 81 ? 12.366 7.992 -6.242 1.00 94.81 81 THR A N 1
ATOM 623 C CA . THR A 1 81 ? 12.271 9.460 -6.183 1.00 94.81 81 THR A CA 1
ATOM 624 C C . THR A 1 81 ? 10.910 9.981 -6.644 1.00 94.81 81 THR A C 1
ATOM 626 O O . THR A 1 81 ? 10.550 11.115 -6.335 1.00 94.81 81 THR A O 1
ATOM 629 N N . SER A 1 82 ? 10.126 9.136 -7.323 1.00 92.00 82 SER A N 1
ATOM 630 C CA . SER A 1 82 ? 8.772 9.447 -7.793 1.00 92.00 82 SER A CA 1
ATOM 631 C C . SER A 1 82 ? 7.662 9.094 -6.794 1.00 92.00 82 SER A C 1
ATOM 633 O O . SER A 1 82 ? 6.483 9.302 -7.084 1.00 92.00 82 SER A O 1
ATOM 635 N N . LEU A 1 83 ? 8.011 8.545 -5.623 1.00 93.19 83 LEU A N 1
ATOM 636 C CA . LEU A 1 83 ? 7.034 8.159 -4.609 1.00 93.19 83 LEU A CA 1
ATOM 637 C C . LEU A 1 83 ? 6.331 9.397 -4.037 1.00 93.19 83 LEU A C 1
ATOM 639 O O . LEU A 1 83 ? 6.965 10.273 -3.451 1.00 93.19 83 LEU A O 1
ATOM 643 N N . GLU A 1 84 ? 5.004 9.424 -4.138 1.00 92.12 84 GLU A N 1
ATOM 644 C CA . GLU A 1 84 ? 4.180 10.509 -3.610 1.00 92.12 84 GLU A CA 1
ATOM 645 C C . GLU A 1 84 ? 2.925 9.994 -2.895 1.00 92.12 84 GLU A C 1
ATOM 647 O O . GLU A 1 84 ? 2.320 8.991 -3.282 1.00 92.12 84 GLU A O 1
ATOM 652 N N . PHE A 1 85 ? 2.496 10.729 -1.867 1.00 90.62 85 PHE A N 1
ATOM 653 C CA . PHE A 1 85 ? 1.182 10.562 -1.251 1.00 90.62 85 PHE A CA 1
ATOM 654 C C . PHE A 1 85 ? 0.205 11.537 -1.900 1.00 90.62 85 PHE A C 1
ATOM 656 O O . PHE A 1 85 ? 0.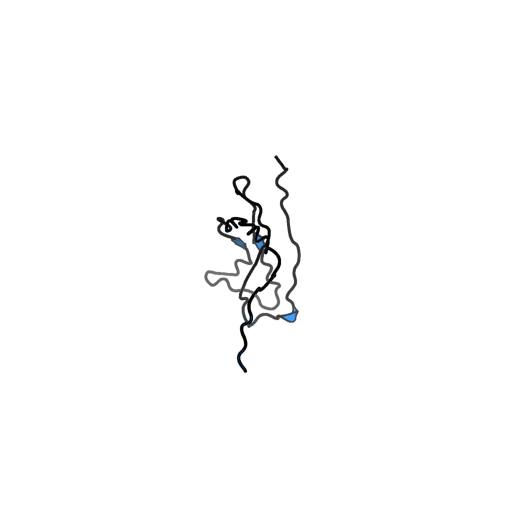439 12.743 -1.894 1.00 90.62 85 PHE A O 1
ATOM 663 N N . LYS A 1 86 ? -0.900 11.020 -2.448 1.00 85.94 86 LYS A N 1
ATOM 664 C CA . LYS A 1 86 ? -1.893 11.853 -3.142 1.00 85.94 86 LYS A CA 1
ATOM 665 C C . LYS A 1 86 ? -2.966 12.402 -2.216 1.00 85.94 86 LYS A C 1
ATOM 667 O O . LYS A 1 86 ? -3.028 13.600 -1.972 1.00 85.94 86 LYS A O 1
ATOM 672 N N . VAL A 1 87 ? -3.857 11.533 -1.751 1.00 83.56 87 VAL A N 1
ATOM 673 C CA . VAL A 1 87 ? -5.042 11.931 -0.993 1.00 83.56 87 VAL A CA 1
ATOM 674 C C . VAL A 1 87 ? -5.330 10.908 0.089 1.00 83.56 87 VAL A C 1
ATOM 676 O O . VAL A 1 87 ? -5.185 9.707 -0.126 1.00 83.56 87 VAL A O 1
ATOM 679 N N . VAL A 1 88 ? -5.766 11.404 1.242 1.00 75.94 88 VAL A N 1
ATOM 680 C CA . VAL A 1 88 ? -6.397 10.595 2.280 1.00 75.94 88 VAL A CA 1
ATOM 681 C C . VAL A 1 88 ? -7.885 10.903 2.225 1.00 75.94 88 VAL A C 1
ATOM 683 O O . VAL A 1 88 ? -8.290 12.047 2.431 1.00 75.94 88 VAL A O 1
ATOM 686 N N . ILE A 1 89 ? -8.694 9.899 1.895 1.00 69.81 89 ILE A N 1
ATOM 687 C CA . ILE A 1 89 ? -10.150 10.035 1.855 1.00 69.81 89 ILE A CA 1
ATOM 688 C C . ILE A 1 89 ? -10.686 9.488 3.172 1.00 69.81 89 ILE A C 1
ATOM 690 O O . ILE A 1 89 ? -10.648 8.286 3.408 1.00 69.81 89 ILE A O 1
ATOM 694 N N . SER A 1 90 ? -11.178 10.382 4.028 1.00 66.75 90 SER A N 1
ATOM 695 C CA . SER A 1 90 ? -11.972 9.989 5.188 1.00 66.75 90 SER A CA 1
ATOM 696 C C . SER A 1 90 ? -13.436 9.977 4.777 1.00 66.75 90 SER A C 1
ATOM 698 O O . SER A 1 90 ? -14.005 11.022 4.451 1.00 66.75 90 SER A O 1
ATOM 700 N N . ILE A 1 91 ? -14.044 8.795 4.760 1.00 62.75 91 ILE A N 1
ATOM 701 C CA . ILE A 1 91 ? -15.491 8.678 4.625 1.00 62.75 91 ILE A CA 1
ATOM 702 C C . ILE A 1 91 ? -16.041 8.895 6.032 1.00 62.75 91 ILE A C 1
ATOM 704 O O . ILE A 1 91 ? -16.097 7.971 6.839 1.00 62.75 91 ILE A O 1
ATOM 708 N N . LEU A 1 92 ? -16.379 10.142 6.361 1.00 57.03 92 LEU A N 1
ATOM 709 C CA . LEU A 1 92 ? -17.161 10.433 7.558 1.00 57.03 92 LEU A CA 1
ATOM 710 C C . LEU A 1 92 ? -18.499 9.709 7.403 1.00 57.03 92 LEU A C 1
ATOM 712 O O . LEU A 1 92 ? -19.391 10.186 6.699 1.00 57.03 92 LEU A O 1
ATOM 716 N N . LEU A 1 93 ? -18.635 8.546 8.042 1.00 52.88 93 LEU A N 1
ATOM 717 C CA . LEU A 1 93 ? -19.957 8.019 8.337 1.00 52.88 93 LEU A CA 1
ATOM 718 C C . LEU A 1 93 ? -20.666 9.113 9.150 1.00 52.88 93 LEU A C 1
ATOM 720 O O . LEU A 1 93 ? -20.071 9.613 10.112 1.00 52.88 93 LEU A O 1
ATOM 724 N N . PRO A 1 94 ? -21.866 9.565 8.741 1.00 45.41 94 PRO A N 1
ATOM 725 C CA . PRO A 1 94 ? -22.602 10.548 9.517 1.00 45.41 94 PRO A CA 1
ATOM 726 C C . PRO A 1 94 ? -22.735 9.998 10.935 1.00 45.41 94 PRO A C 1
ATOM 728 O O . PRO A 1 94 ? -23.210 8.878 11.123 1.00 45.41 94 PRO A O 1
ATOM 731 N N . PHE A 1 95 ? -22.215 10.758 11.899 1.00 50.56 95 PHE A N 1
ATOM 732 C CA . PHE A 1 95 ? -22.243 10.406 13.311 1.00 50.56 95 PHE A CA 1
ATOM 733 C C . PHE A 1 95 ? -23.663 9.984 13.715 1.00 50.56 95 PHE A C 1
ATOM 735 O O . PHE A 1 95 ? -24.635 10.644 13.336 1.00 50.56 95 PHE A O 1
ATOM 742 N N . VAL A 1 96 ? -23.751 8.878 14.457 1.00 47.56 96 VAL A N 1
ATOM 743 C CA . VAL A 1 96 ? -24.923 8.532 15.275 1.00 47.56 96 VAL A CA 1
ATOM 744 C C . VAL A 1 96 ? -25.088 9.579 16.371 1.00 47.56 96 VAL A C 1
ATOM 746 O O . VAL A 1 96 ? -24.048 9.992 16.934 1.00 47.56 96 VAL A O 1
#

Radius of gyration: 25.05 Å; Cα contacts (8 Å, |Δi|>4): 32; chains: 1; bounding box: 58×25×80 Å